Protein AF-A0A3R8HQK5-F1 (afdb_monomer_lite)

Sequence (133 aa):
MINELAKEEFKEVNFDTSEFDIEKKIIKNNLSVFGDVIAQYSVYYTTIQKIYDEYDKIGKNKSMAVLHTINKEYLSNKEKFNGDSLYNEIAKNIKRKLSLSSNLEQFNENDLELYVDIVLVDSFIRCKIFEKP

Radius of gyration: 15.25 Å; chains: 1; bounding box: 33×38×39 Å

Foldseek 3Di:
DVVVVQQDQDDDDDDDLPVQPLVVLLVVQVAPPLSVLLVVQVVCLVVVVVVVVVCVVVSRCVNVVLLVLLLVLQVVCVVPDTHVRSVVSSLVVVLVVLVPDPVCPPDDSVRSSNVSSNSVSNSVSSVSHGDGD

Structure (mmCIF, N/CA/C/O backbone):
data_AF-A0A3R8HQK5-F1
#
_entry.id   AF-A0A3R8HQK5-F1
#
loop_
_atom_site.group_PDB
_atom_site.id
_atom_site.type_symbol
_atom_site.label_atom_id
_atom_site.label_alt_id
_atom_site.label_comp_id
_atom_site.label_asym_id
_atom_site.label_entity_id
_atom_site.label_seq_id
_atom_site.pdbx_PDB_ins_code
_atom_site.Cartn_x
_atom_site.Cartn_y
_atom_site.Cartn_z
_atom_site.occupancy
_atom_site.B_iso_or_equiv
_atom_site.auth_seq_id
_atom_site.auth_comp_id
_atom_site.auth_asym_id
_atom_site.auth_atom_id
_atom_site.pdbx_PDB_model_num
ATOM 1 N N . MET A 1 1 ? -8.046 24.153 14.748 1.00 45.81 1 MET A N 1
ATOM 2 C CA . MET A 1 1 ? -7.994 23.975 13.281 1.00 45.81 1 MET A CA 1
ATOM 3 C C . MET A 1 1 ? -7.831 22.501 12.908 1.00 45.81 1 MET A C 1
ATOM 5 O O . MET A 1 1 ? -8.808 21.933 12.458 1.00 45.81 1 MET A O 1
ATOM 9 N N . ILE A 1 2 ? -6.704 21.829 13.199 1.00 50.72 2 ILE A N 1
ATOM 10 C CA . ILE A 1 2 ? -6.540 20.377 12.916 1.00 50.72 2 ILE A CA 1
ATOM 11 C C . ILE A 1 2 ? -7.549 19.504 13.689 1.00 50.72 2 ILE A C 1
ATOM 13 O O . ILE A 1 2 ? -8.145 18.603 13.112 1.00 50.72 2 ILE A O 1
ATOM 17 N N . ASN A 1 3 ? -7.812 19.814 14.964 1.00 44.66 3 ASN A N 1
ATOM 18 C CA . ASN A 1 3 ? -8.798 19.076 15.770 1.00 44.66 3 ASN A CA 1
ATOM 19 C C . ASN A 1 3 ? -10.254 19.267 15.315 1.00 44.66 3 ASN A C 1
ATOM 21 O O . ASN A 1 3 ? -11.098 18.469 15.700 1.00 44.66 3 ASN A O 1
ATOM 25 N N . GLU A 1 4 ? -10.554 20.315 14.542 1.00 55.47 4 GLU A N 1
ATOM 26 C CA . GLU A 1 4 ? -11.889 20.496 13.953 1.00 55.47 4 GLU A CA 1
ATOM 27 C C . GLU A 1 4 ? -12.001 19.694 12.652 1.00 55.47 4 GLU A C 1
ATOM 29 O O . GLU A 1 4 ? -12.964 18.964 12.471 1.00 55.47 4 GLU A O 1
ATOM 34 N N . LEU A 1 5 ? -10.946 19.689 11.827 1.00 52.75 5 LEU A N 1
ATOM 35 C CA . LEU A 1 5 ? -10.864 18.855 10.621 1.00 52.75 5 LEU A CA 1
ATOM 36 C C . LEU A 1 5 ? -10.921 17.351 10.937 1.00 52.75 5 LEU A C 1
ATOM 38 O O . LEU A 1 5 ? -11.481 16.581 10.172 1.00 52.75 5 LEU A O 1
ATOM 42 N N . ALA A 1 6 ? -10.384 16.914 12.079 1.00 56.09 6 ALA A N 1
ATOM 43 C CA . ALA A 1 6 ? -10.462 15.516 12.510 1.00 56.09 6 ALA A CA 1
ATOM 44 C C . ALA A 1 6 ? -11.881 15.055 12.907 1.00 56.09 6 ALA A C 1
ATOM 46 O O . ALA A 1 6 ? -12.092 13.853 13.053 1.00 56.09 6 ALA A O 1
ATOM 47 N N . LYS A 1 7 ? -12.824 15.988 13.113 1.00 52.03 7 LYS A N 1
ATOM 48 C CA . LYS A 1 7 ? -14.236 15.700 13.423 1.00 52.03 7 LYS A CA 1
ATOM 49 C C . LYS A 1 7 ? -15.123 15.684 12.176 1.00 52.03 7 LYS A C 1
ATOM 51 O O . LYS A 1 7 ? -16.266 15.249 12.266 1.00 52.03 7 LYS A O 1
ATOM 56 N N . GLU A 1 8 ? -14.626 16.192 11.052 1.00 57.31 8 GLU A N 1
ATOM 57 C CA . GLU A 1 8 ? -15.352 16.212 9.787 1.00 57.31 8 GLU A CA 1
ATOM 58 C C . GLU A 1 8 ? -15.071 14.928 8.993 1.00 57.31 8 GLU A C 1
ATOM 60 O O . GLU A 1 8 ? -13.932 14.461 8.908 1.00 57.31 8 GLU A O 1
ATOM 65 N N . GLU A 1 9 ? -16.117 14.342 8.411 1.00 55.31 9 GLU A N 1
ATOM 66 C CA . GLU A 1 9 ? -15.984 13.231 7.468 1.00 55.31 9 GLU A CA 1
ATOM 67 C C . GLU A 1 9 ? -15.560 13.777 6.102 1.00 55.31 9 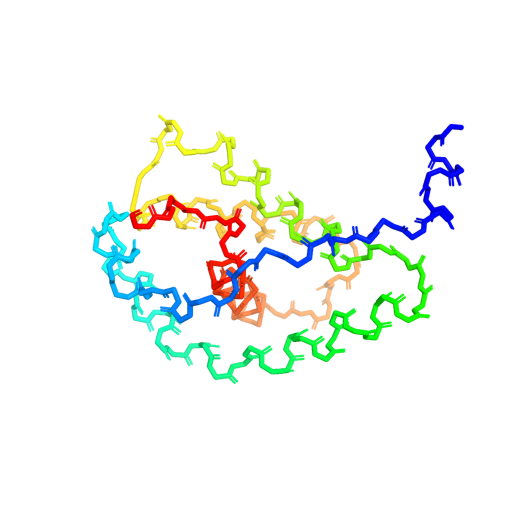GLU A C 1
ATOM 69 O O . GLU A 1 9 ? -16.326 14.471 5.426 1.00 55.31 9 GLU A O 1
ATOM 74 N N . PHE A 1 10 ? -14.353 13.432 5.658 1.00 59.81 10 PHE A N 1
ATOM 75 C CA . PHE A 1 10 ? -13.935 13.731 4.294 1.00 59.81 10 PHE A CA 1
ATOM 76 C C . PHE A 1 10 ? -14.466 12.637 3.369 1.00 59.81 10 PHE A C 1
ATOM 78 O O . PHE A 1 10 ? -13.949 11.525 3.326 1.00 59.81 10 PHE A O 1
ATOM 85 N N . LYS A 1 11 ? -15.525 12.938 2.617 1.00 53.12 11 LYS A N 1
ATOM 86 C CA . LYS A 1 11 ? -16.060 11.997 1.629 1.00 53.12 11 LYS A CA 1
ATOM 87 C C . LYS A 1 11 ? -15.155 11.978 0.399 1.00 53.12 11 LYS A C 1
ATOM 89 O O . LYS A 1 11 ? -15.096 12.965 -0.334 1.00 53.12 11 LYS A O 1
ATOM 94 N N . GLU A 1 12 ? -14.473 10.859 0.151 1.00 52.41 12 GLU A N 1
ATOM 95 C CA . GLU A 1 12 ? -13.885 10.616 -1.169 1.00 52.41 12 GLU A CA 1
ATOM 96 C C . GLU A 1 12 ? -15.022 10.523 -2.197 1.00 52.41 12 GLU A C 1
ATOM 98 O O . GLU A 1 12 ? -15.927 9.696 -2.091 1.00 52.41 12 GLU A O 1
ATOM 103 N N . VAL A 1 13 ? -14.998 11.405 -3.196 1.00 44.41 13 VAL A N 1
ATOM 104 C CA . VAL A 1 13 ? -15.876 11.296 -4.363 1.00 44.41 13 VAL A CA 1
ATOM 105 C C . VAL A 1 13 ? -15.363 10.118 -5.187 1.00 44.41 13 VAL A C 1
ATOM 107 O O . VAL A 1 13 ? -14.196 10.114 -5.576 1.00 44.41 13 VAL A O 1
ATOM 110 N N . ASN A 1 14 ? -16.218 9.111 -5.399 1.00 44.62 14 ASN A N 1
ATOM 111 C CA . ASN A 1 14 ? -15.895 7.890 -6.140 1.00 44.62 14 ASN A CA 1
ATOM 112 C C . ASN A 1 14 ? -15.196 8.224 -7.463 1.00 44.62 14 ASN A C 1
ATOM 114 O O . ASN A 1 14 ? -15.798 8.809 -8.365 1.00 44.62 14 ASN A O 1
ATOM 118 N N . PHE A 1 15 ? -13.928 7.835 -7.569 1.00 38.53 15 PHE A N 1
ATOM 119 C CA . PHE A 1 15 ? -13.229 7.808 -8.841 1.00 38.53 15 PHE A CA 1
ATOM 120 C C . PHE A 1 15 ? -13.508 6.469 -9.505 1.00 38.53 15 PHE A C 1
ATOM 122 O O . PHE A 1 15 ? -13.313 5.422 -8.894 1.00 38.53 15 PHE A O 1
ATOM 129 N N . ASP A 1 16 ? -13.979 6.573 -10.743 1.00 40.56 16 ASP A N 1
ATOM 130 C CA . ASP A 1 16 ? -14.255 5.512 -11.704 1.00 40.56 16 ASP A CA 1
ATOM 131 C C . ASP A 1 16 ? -13.498 4.200 -11.420 1.00 40.56 16 ASP A C 1
ATOM 133 O O . ASP A 1 16 ? -12.276 4.121 -11.551 1.00 40.56 16 ASP A O 1
ATOM 137 N N . THR A 1 17 ? -14.250 3.180 -11.001 1.00 45.66 17 THR A N 1
ATOM 138 C CA . THR A 1 17 ? -13.806 1.794 -10.800 1.00 45.66 17 THR A CA 1
ATOM 139 C C . THR A 1 17 ? -13.948 0.991 -12.091 1.00 45.66 17 THR A C 1
ATOM 141 O O . THR A 1 17 ? -14.307 -0.186 -12.045 1.00 45.66 17 THR A O 1
ATOM 144 N N . SER A 1 18 ? -13.751 1.624 -13.248 1.00 45.56 18 SER A N 1
ATOM 145 C CA . SER A 1 18 ? -13.773 0.958 -14.544 1.00 45.56 18 SER A CA 1
ATOM 146 C C . SER A 1 18 ? -12.636 -0.047 -14.596 1.00 45.56 18 SER A C 1
ATOM 148 O O . SER A 1 18 ? -11.539 0.357 -14.945 1.00 45.56 18 SER A O 1
ATOM 150 N N . GLU A 1 19 ? -12.893 -1.298 -14.168 1.00 46.75 19 GLU A N 1
ATOM 151 C CA . GLU A 1 19 ? -12.095 -2.523 -14.386 1.00 46.75 19 GLU A CA 1
ATOM 152 C C . GLU A 1 19 ? -10.672 -2.199 -14.845 1.00 46.75 19 GLU A C 1
ATOM 154 O O . GLU A 1 19 ? -10.279 -2.405 -15.995 1.00 46.75 19 GLU A O 1
ATOM 159 N N . PHE A 1 20 ? -9.957 -1.516 -13.943 1.00 56.03 20 PHE A N 1
ATOM 160 C CA . PHE A 1 20 ? -8.764 -0.766 -14.294 1.00 56.03 20 PHE A CA 1
ATOM 161 C C . PHE A 1 20 ? -7.729 -1.822 -14.570 1.00 56.03 20 PHE A C 1
ATOM 163 O O . PHE A 1 20 ? -7.377 -2.560 -13.660 1.00 56.03 20 PHE A O 1
ATOM 170 N N . ASP A 1 21 ? -7.320 -1.914 -15.824 1.00 78.06 21 ASP A N 1
ATOM 171 C CA . ASP A 1 21 ? -6.477 -2.956 -16.377 1.00 78.06 21 ASP A CA 1
ATOM 172 C C . ASP A 1 21 ? -5.202 -3.149 -15.531 1.00 78.06 21 ASP A C 1
ATOM 174 O O . ASP A 1 21 ? -4.183 -2.474 -15.715 1.00 78.06 21 ASP A O 1
ATOM 178 N N . ILE A 1 22 ? -5.319 -4.017 -14.517 1.00 85.81 22 ILE 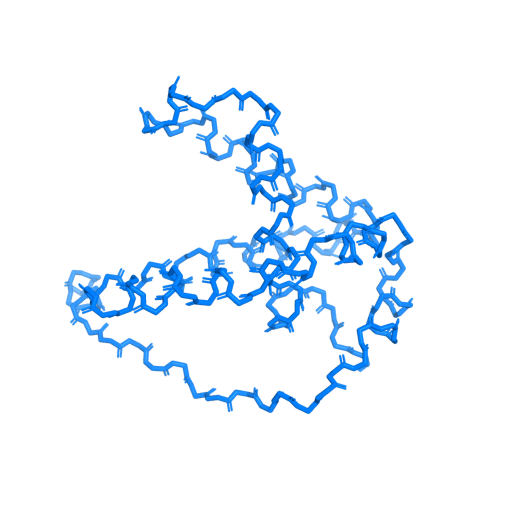A N 1
ATOM 179 C CA . ILE A 1 22 ? -4.302 -4.267 -13.491 1.00 85.81 22 ILE A CA 1
ATOM 180 C C . ILE A 1 22 ? -3.027 -4.715 -14.195 1.00 85.81 22 ILE A C 1
ATOM 182 O O . ILE A 1 22 ? -1.942 -4.252 -13.852 1.00 85.81 22 ILE A O 1
ATOM 186 N N . GLU A 1 23 ? -3.178 -5.531 -15.237 1.00 88.50 23 GLU A N 1
ATOM 187 C CA . GLU A 1 23 ? -2.094 -6.010 -16.084 1.00 88.50 23 GLU A CA 1
ATOM 188 C C . GLU A 1 23 ? -1.396 -4.864 -16.823 1.00 88.50 23 GLU A C 1
ATOM 190 O O . GLU A 1 23 ? -0.181 -4.715 -16.685 1.00 88.50 23 GLU A O 1
ATOM 195 N N . LYS A 1 24 ? -2.115 -3.975 -17.528 1.00 90.44 24 LYS A N 1
ATOM 196 C CA . LYS A 1 24 ? -1.485 -2.778 -18.127 1.00 90.44 24 LYS A CA 1
ATOM 197 C C . LYS A 1 24 ? -0.803 -1.911 -17.082 1.00 90.44 24 LYS A C 1
ATOM 199 O O . LYS A 1 24 ? 0.257 -1.357 -17.364 1.00 90.44 24 LYS A O 1
ATOM 204 N N . LYS A 1 25 ? -1.387 -1.767 -15.891 1.00 92.31 25 LYS A N 1
ATOM 205 C CA . LYS A 1 25 ? -0.795 -0.960 -14.823 1.00 92.31 25 LYS A CA 1
ATOM 206 C C . LYS A 1 25 ? 0.512 -1.584 -14.330 1.00 92.31 25 LYS A C 1
ATOM 208 O O . LYS A 1 25 ? 1.499 -0.867 -14.165 1.00 92.31 25 LYS A O 1
ATOM 213 N N . ILE A 1 26 ? 0.535 -2.903 -14.146 1.00 93.00 26 ILE A N 1
ATOM 214 C CA . ILE A 1 26 ? 1.731 -3.683 -13.808 1.00 93.00 26 ILE A CA 1
ATOM 215 C C . ILE A 1 26 ? 2.809 -3.499 -14.884 1.00 93.00 26 ILE A C 1
ATOM 217 O O . ILE A 1 26 ? 3.945 -3.148 -14.559 1.00 93.00 26 ILE A O 1
ATOM 221 N N . ILE A 1 27 ? 2.442 -3.655 -16.160 1.00 93.81 27 ILE A N 1
ATOM 222 C CA . ILE A 1 27 ? 3.355 -3.522 -17.304 1.00 93.81 27 ILE A CA 1
ATOM 223 C C . ILE A 1 27 ? 3.932 -2.106 -17.381 1.00 93.81 27 ILE A C 1
ATOM 225 O O . ILE A 1 27 ? 5.150 -1.945 -17.451 1.00 93.81 27 ILE A O 1
ATOM 229 N N . LYS A 1 28 ? 3.080 -1.075 -17.315 1.00 94.31 28 LYS A N 1
ATOM 230 C CA . LYS A 1 28 ? 3.493 0.335 -17.382 1.00 94.31 28 LYS A CA 1
ATOM 231 C C . LYS A 1 28 ? 4.485 0.706 -16.290 1.00 94.31 28 LYS A C 1
ATOM 233 O O . LYS A 1 28 ? 5.392 1.492 -16.534 1.00 94.31 28 LYS A O 1
ATOM 238 N N . ASN A 1 29 ? 4.292 0.167 -15.090 1.00 94.62 29 ASN A N 1
ATOM 239 C CA . ASN A 1 29 ? 5.118 0.502 -13.938 1.00 94.62 29 ASN A CA 1
ATOM 240 C C . ASN A 1 29 ? 6.299 -0.462 -13.744 1.00 94.62 29 ASN A C 1
ATOM 242 O O . ASN A 1 29 ? 7.011 -0.299 -12.762 1.00 94.62 29 ASN A O 1
ATOM 246 N N . ASN A 1 30 ? 6.528 -1.434 -14.639 1.00 95.62 30 ASN A N 1
ATOM 247 C CA . ASN A 1 30 ? 7.603 -2.433 -14.540 1.00 95.62 30 ASN A CA 1
ATOM 248 C C . ASN A 1 30 ? 7.576 -3.247 -13.226 1.00 95.62 30 ASN A C 1
ATOM 250 O O . ASN A 1 30 ? 8.595 -3.381 -12.548 1.00 95.62 30 ASN A O 1
ATOM 254 N N . LEU A 1 31 ? 6.404 -3.775 -12.859 1.00 95.31 31 LEU A N 1
ATOM 255 C CA . LEU A 1 31 ? 6.164 -4.471 -11.585 1.00 95.31 31 LEU A CA 1
ATOM 256 C C . LEU A 1 31 ? 6.152 -5.994 -11.745 1.00 95.31 31 LEU A C 1
ATOM 258 O O . LEU A 1 31 ? 5.104 -6.624 -11.650 1.00 95.31 31 LEU A O 1
ATOM 262 N N . SER A 1 32 ? 7.310 -6.591 -12.018 1.00 93.31 32 SER A N 1
ATOM 263 C CA . SER A 1 32 ? 7.389 -8.036 -12.258 1.00 93.31 32 SER A CA 1
ATOM 264 C C . SER A 1 32 ? 7.116 -8.851 -10.994 1.00 93.31 32 SER A C 1
ATOM 266 O O . SER A 1 32 ? 6.200 -9.664 -10.976 1.00 93.31 32 SER A O 1
ATOM 268 N N . VAL A 1 33 ? 7.850 -8.574 -9.916 1.00 94.38 33 VAL A N 1
ATOM 269 C CA . VAL A 1 33 ? 7.730 -9.293 -8.642 1.00 94.38 33 VAL A CA 1
ATOM 270 C C . VAL A 1 33 ? 6.476 -8.850 -7.902 1.00 94.38 33 VAL A C 1
ATOM 272 O O . VAL A 1 33 ? 5.721 -9.674 -7.391 1.00 94.38 33 VAL A O 1
ATOM 275 N N . PHE A 1 34 ? 6.213 -7.543 -7.861 1.00 95.94 34 PHE A N 1
ATOM 276 C CA . PHE A 1 34 ? 5.015 -7.043 -7.197 1.00 95.94 34 PHE A CA 1
ATOM 277 C C . PHE A 1 34 ? 3.733 -7.472 -7.928 1.00 95.94 34 PHE A C 1
ATOM 279 O O . PHE A 1 34 ? 2.695 -7.615 -7.289 1.00 95.94 34 PHE A O 1
ATOM 286 N N . GLY A 1 35 ? 3.799 -7.750 -9.235 1.00 95.12 35 GLY A N 1
ATOM 287 C CA . GLY A 1 35 ? 2.702 -8.362 -9.985 1.00 95.12 35 GLY A CA 1
ATOM 288 C C . GLY A 1 35 ? 2.261 -9.709 -9.402 1.00 95.12 35 GLY A C 1
ATOM 289 O O . GLY A 1 35 ? 1.062 -9.922 -9.210 1.00 95.12 35 GLY A O 1
ATOM 290 N N . ASP A 1 36 ? 3.210 -10.571 -9.027 1.00 95.50 36 ASP A N 1
ATOM 291 C CA . ASP A 1 36 ? 2.917 -11.858 -8.381 1.00 95.50 36 ASP A CA 1
ATOM 292 C C . ASP A 1 36 ? 2.288 -11.663 -6.991 1.00 95.50 36 ASP A C 1
ATOM 294 O O . ASP A 1 36 ? 1.308 -12.324 -6.638 1.00 95.50 36 ASP A O 1
ATOM 298 N N . VAL A 1 37 ? 2.793 -10.692 -6.223 1.00 95.88 37 VAL A N 1
ATOM 299 C CA . VAL A 1 37 ? 2.247 -10.318 -4.905 1.00 95.88 37 VAL A CA 1
ATOM 300 C C . VAL A 1 37 ? 0.806 -9.801 -5.029 1.00 95.88 37 VAL A C 1
ATOM 302 O O . VAL A 1 37 ? -0.065 -10.180 -4.241 1.00 95.88 37 VAL A O 1
ATOM 305 N N . ILE A 1 38 ? 0.519 -8.979 -6.047 1.00 93.19 38 ILE A N 1
ATOM 306 C CA . ILE A 1 38 ? -0.838 -8.508 -6.360 1.00 93.19 38 ILE A CA 1
ATOM 307 C C . ILE A 1 38 ? -1.751 -9.695 -6.665 1.00 93.19 38 ILE A C 1
ATOM 309 O O . ILE A 1 38 ? -2.842 -9.783 -6.096 1.00 93.19 38 ILE A O 1
ATOM 313 N N . ALA A 1 39 ? -1.320 -10.621 -7.524 1.00 92.06 39 ALA A N 1
ATOM 314 C CA . ALA A 1 39 ? -2.109 -11.801 -7.863 1.00 92.06 39 ALA A CA 1
ATOM 315 C C . ALA A 1 39 ? -2.434 -12.635 -6.613 1.00 92.06 39 ALA A C 1
ATOM 317 O O . ALA A 1 39 ? -3.585 -13.024 -6.412 1.00 92.06 39 ALA A O 1
ATOM 318 N N . GLN A 1 40 ? -1.450 -12.832 -5.733 1.00 93.19 40 GLN A N 1
ATOM 319 C CA . GLN A 1 40 ? -1.596 -13.621 -4.514 1.00 93.19 40 GLN A CA 1
ATOM 320 C C . GLN A 1 40 ? -2.557 -12.990 -3.494 1.00 93.19 40 GLN A C 1
ATOM 322 O O . GLN A 1 40 ? -3.361 -13.698 -2.884 1.00 93.19 40 GLN A O 1
ATOM 327 N N . TYR A 1 41 ? -2.484 -11.673 -3.289 1.00 93.50 41 TYR A N 1
ATOM 328 C CA . TYR A 1 41 ? -3.175 -11.012 -2.175 1.00 93.50 41 TYR A CA 1
ATOM 329 C C . TYR A 1 41 ? -4.396 -10.178 -2.571 1.00 93.50 41 TYR A C 1
ATOM 331 O O . TYR A 1 41 ? -5.145 -9.751 -1.691 1.00 93.50 41 TYR A O 1
ATOM 339 N N . SER A 1 42 ? -4.675 -10.014 -3.867 1.00 88.81 42 SER A N 1
ATOM 340 C CA . SER A 1 42 ? -5.891 -9.345 -4.363 1.00 88.81 42 SER A CA 1
ATOM 341 C C . SER A 1 42 ? -7.190 -9.953 -3.814 1.00 88.81 42 SER A C 1
ATOM 343 O O . SER A 1 42 ? -8.167 -9.232 -3.603 1.00 88.81 42 SER A O 1
ATOM 345 N N . VAL A 1 43 ? -7.192 -11.251 -3.482 1.00 88.62 43 VAL A N 1
ATOM 346 C CA . VAL A 1 43 ? -8.323 -11.953 -2.848 1.00 88.62 43 VAL A CA 1
ATOM 347 C C . VAL A 1 43 ? -8.781 -11.297 -1.536 1.00 88.62 43 VAL A C 1
ATOM 349 O O . VAL A 1 43 ? -9.961 -11.356 -1.186 1.00 88.62 43 VAL A O 1
ATOM 352 N N . TYR A 1 44 ? -7.880 -10.611 -0.825 1.00 89.44 44 TYR A N 1
ATOM 353 C CA . TYR A 1 44 ? -8.187 -9.936 0.436 1.00 89.44 44 TYR A CA 1
ATOM 354 C C . TYR A 1 44 ? -8.852 -8.565 0.264 1.00 89.44 44 TYR A C 1
ATOM 356 O O . TYR A 1 44 ? -9.248 -7.969 1.267 1.00 89.44 44 TYR A O 1
ATOM 364 N N . TYR A 1 45 ? -9.051 -8.078 -0.968 1.00 85.94 45 TYR A N 1
ATOM 365 C CA . TYR A 1 45 ? -9.655 -6.768 -1.243 1.00 85.94 45 TYR A CA 1
ATOM 366 C C . TYR A 1 45 ? -10.988 -6.557 -0.508 1.00 85.94 45 TYR A C 1
ATOM 368 O O . TYR A 1 45 ? -11.188 -5.546 0.164 1.00 85.94 45 TYR A O 1
ATOM 376 N N . THR A 1 46 ? -11.884 -7.549 -0.550 1.00 85.00 46 THR A N 1
ATOM 377 C CA . THR A 1 46 ? -13.190 -7.463 0.133 1.00 85.00 46 THR A CA 1
ATOM 378 C C . THR A 1 46 ? -13.038 -7.401 1.656 1.00 85.00 46 THR A C 1
ATOM 380 O O . THR A 1 46 ? -13.811 -6.727 2.336 1.00 85.00 46 THR A O 1
ATOM 383 N N . THR A 1 47 ? -12.045 -8.096 2.212 1.00 88.75 47 THR A N 1
ATOM 384 C CA . THR A 1 47 ? -11.752 -8.071 3.650 1.00 88.75 47 THR A CA 1
ATOM 385 C C . THR A 1 47 ? -11.223 -6.702 4.071 1.00 88.75 47 THR A C 1
ATOM 387 O O . THR A 1 47 ? -11.714 -6.142 5.048 1.00 88.75 47 THR A O 1
ATOM 390 N N . ILE A 1 48 ? -10.288 -6.126 3.308 1.00 87.44 48 ILE A N 1
ATOM 391 C CA . ILE A 1 48 ? -9.757 -4.780 3.566 1.00 87.44 48 ILE A CA 1
ATOM 392 C C . ILE A 1 48 ? -10.851 -3.718 3.434 1.00 87.44 48 ILE A C 1
ATOM 394 O O . ILE A 1 48 ? -10.958 -2.851 4.300 1.00 87.44 48 ILE A O 1
ATOM 398 N N . GLN A 1 49 ? -11.723 -3.827 2.425 1.00 86.38 49 GLN A N 1
ATOM 399 C CA . GLN A 1 49 ? -12.862 -2.921 2.274 1.00 86.38 49 GLN A CA 1
ATOM 400 C C . GLN A 1 49 ? -13.753 -2.917 3.523 1.00 86.38 49 GLN A C 1
ATOM 402 O O . GLN A 1 49 ? -14.085 -1.846 4.017 1.00 86.38 49 GLN A O 1
ATOM 407 N N . LYS A 1 50 ? -14.071 -4.085 4.097 1.00 87.75 50 LYS A N 1
ATOM 408 C CA . LYS A 1 50 ? -14.866 -4.164 5.337 1.00 87.75 50 LYS A CA 1
ATOM 409 C C . LYS A 1 50 ? -14.183 -3.474 6.519 1.00 87.75 50 LYS A C 1
ATOM 411 O O . LYS A 1 50 ? -14.853 -2.785 7.282 1.00 87.75 50 LYS A O 1
ATOM 416 N N . ILE A 1 51 ? -12.864 -3.627 6.662 1.00 87.31 51 ILE A N 1
ATOM 417 C CA . ILE A 1 51 ? -12.089 -2.954 7.718 1.00 87.31 51 ILE A CA 1
ATOM 418 C C . ILE A 1 51 ? -12.155 -1.431 7.539 1.00 87.31 51 ILE A C 1
ATOM 420 O O . ILE A 1 51 ? -12.347 -0.700 8.512 1.00 87.31 51 ILE A O 1
ATOM 424 N N . TYR A 1 52 ? -12.028 -0.942 6.303 1.00 85.62 52 TYR A N 1
ATOM 425 C CA . TYR A 1 52 ? -12.174 0.483 6.005 1.00 85.62 52 TYR A CA 1
ATOM 426 C C . TYR A 1 52 ? -13.594 0.985 6.274 1.00 85.62 52 TYR A C 1
ATOM 428 O O . TYR A 1 52 ? -13.742 2.000 6.949 1.00 85.62 52 TYR A O 1
ATOM 436 N N . ASP A 1 53 ? -14.624 0.234 5.885 1.00 85.06 53 ASP A N 1
ATOM 437 C CA . ASP A 1 53 ? -16.019 0.583 6.170 1.00 85.06 53 ASP A CA 1
ATOM 438 C C . ASP A 1 53 ? -16.283 0.682 7.682 1.00 85.06 53 ASP A C 1
ATOM 440 O O . ASP A 1 53 ? -17.017 1.556 8.142 1.00 85.06 53 ASP A O 1
ATOM 444 N N . GLU A 1 54 ? -15.693 -0.206 8.486 1.00 85.56 54 GLU A N 1
ATOM 445 C CA . GLU A 1 54 ? -15.774 -0.137 9.949 1.00 85.56 54 GLU A CA 1
ATOM 446 C C . GLU A 1 54 ? -15.054 1.093 10.512 1.00 85.56 54 GLU A C 1
ATOM 448 O O . GLU A 1 54 ? -15.569 1.757 11.412 1.00 85.56 54 GLU A O 1
ATOM 453 N N . TYR A 1 55 ? -13.885 1.436 9.975 1.00 79.44 55 TYR A N 1
ATOM 454 C CA . TYR A 1 55 ? -13.151 2.641 10.362 1.00 79.44 55 TYR A CA 1
ATOM 455 C C . TYR A 1 55 ? -13.906 3.927 10.035 1.00 79.44 55 TYR A C 1
ATOM 457 O O . TYR A 1 55 ? -13.878 4.869 10.838 1.00 79.44 55 TYR A O 1
ATOM 465 N N . ASP A 1 56 ? -14.595 3.940 8.899 1.00 73.94 56 ASP A N 1
ATOM 466 C CA . ASP A 1 56 ? -15.357 5.084 8.415 1.00 73.94 56 ASP A CA 1
ATOM 467 C C . ASP A 1 56 ? -16.655 5.254 9.207 1.00 73.94 56 ASP A C 1
ATOM 469 O O . ASP A 1 56 ? -16.967 6.366 9.622 1.00 73.94 56 ASP A O 1
ATOM 473 N N . LYS A 1 57 ? -17.336 4.157 9.576 1.00 78.38 57 LYS A N 1
ATOM 474 C CA . LYS A 1 57 ? -18.506 4.188 10.483 1.00 78.38 57 LYS A CA 1
ATOM 475 C C . LYS A 1 57 ? -18.205 4.785 11.857 1.00 78.38 57 LYS A C 1
ATOM 477 O O . LYS A 1 57 ? -19.101 5.316 12.506 1.00 78.38 57 LYS A O 1
ATOM 482 N N . ILE A 1 58 ? -16.965 4.663 12.329 1.00 69.06 58 ILE A N 1
ATOM 483 C CA . ILE A 1 58 ? -16.536 5.192 13.632 1.00 69.06 58 ILE A CA 1
ATOM 484 C C . ILE A 1 58 ? -16.084 6.669 13.502 1.00 69.06 58 ILE A C 1
ATOM 486 O O . ILE A 1 58 ? -15.712 7.287 14.499 1.00 69.06 58 ILE A O 1
ATOM 490 N N . GLY A 1 59 ? -16.124 7.259 12.298 1.00 62.03 59 GLY A N 1
ATOM 491 C CA . GLY A 1 59 ? -15.844 8.680 12.055 1.00 62.03 59 GLY A CA 1
ATOM 492 C C . GLY A 1 59 ? -14.384 9.078 12.282 1.00 62.03 59 GLY A C 1
ATOM 493 O O . GLY A 1 59 ? -14.094 10.229 12.592 1.00 62.03 59 GLY A O 1
ATOM 494 N N . LYS A 1 60 ? -13.438 8.130 12.204 1.00 62.31 60 LYS A N 1
ATOM 495 C CA . LYS A 1 60 ? -12.028 8.388 12.562 1.00 62.31 60 LYS A CA 1
ATOM 496 C C . LYS A 1 60 ? -11.116 8.708 11.374 1.00 62.31 60 LYS A C 1
ATOM 498 O O . LYS A 1 60 ? -9.909 8.800 11.589 1.00 62.31 60 LYS A O 1
ATOM 503 N N . ASN A 1 61 ? -11.644 8.830 10.148 1.00 72.25 61 ASN A N 1
ATOM 504 C CA . ASN A 1 61 ? -10.868 9.056 8.912 1.00 72.25 61 ASN A CA 1
ATOM 505 C C . ASN A 1 61 ? -9.639 8.120 8.787 1.00 72.25 61 ASN A C 1
ATOM 507 O O . ASN A 1 61 ? -8.609 8.477 8.212 1.00 72.25 61 ASN A O 1
ATOM 511 N N . LYS A 1 62 ? -9.700 6.924 9.393 1.00 78.56 62 LYS A N 1
ATOM 512 C CA . LYS A 1 62 ? -8.533 6.042 9.552 1.00 78.56 62 LYS A CA 1
ATOM 513 C C . LYS A 1 62 ? -8.166 5.352 8.247 1.00 78.56 62 LYS A C 1
ATOM 515 O O . LYS A 1 62 ? -6.979 5.226 7.966 1.00 78.56 62 LYS A O 1
ATOM 520 N N . SER A 1 63 ? -9.160 4.939 7.461 1.00 82.31 63 SER A N 1
ATOM 521 C CA . SER A 1 63 ? -8.965 4.395 6.112 1.00 82.31 63 SER A CA 1
ATOM 522 C C . SER A 1 63 ? -8.183 5.396 5.246 1.00 82.31 63 SER A C 1
ATOM 524 O O . SER A 1 63 ? -7.119 5.081 4.714 1.00 82.31 63 SER A O 1
ATOM 526 N N . MET A 1 64 ? -8.630 6.655 5.234 1.00 83.69 64 MET A N 1
ATOM 527 C CA . MET A 1 64 ? -7.975 7.759 4.541 1.00 83.69 64 MET A CA 1
ATOM 528 C C . MET A 1 64 ? -6.568 8.017 5.067 1.00 83.69 64 MET A C 1
ATOM 530 O O . MET A 1 64 ? -5.654 8.210 4.273 1.00 83.69 64 MET A O 1
ATOM 534 N N . ALA A 1 65 ? -6.362 7.996 6.386 1.00 85.00 65 ALA A N 1
ATOM 535 C CA . ALA A 1 65 ? -5.037 8.180 6.972 1.00 85.00 65 ALA A CA 1
ATOM 536 C C . ALA A 1 65 ? -4.054 7.076 6.543 1.00 85.00 65 ALA A C 1
ATOM 538 O O . ALA A 1 65 ? -2.889 7.371 6.256 1.00 85.00 65 ALA A O 1
ATOM 539 N N . VAL A 1 66 ? -4.517 5.823 6.454 1.00 87.81 66 VAL A N 1
ATOM 540 C CA . VAL A 1 66 ? -3.719 4.688 5.962 1.00 87.81 66 VAL A CA 1
ATOM 541 C C . VAL A 1 66 ? -3.346 4.898 4.494 1.00 87.81 66 VAL A C 1
ATOM 543 O O . VAL A 1 66 ? -2.157 4.949 4.171 1.00 87.81 66 VAL A O 1
ATOM 546 N N . LEU A 1 67 ? -4.334 5.116 3.620 1.00 90.25 67 LEU A N 1
ATOM 547 C CA . LEU A 1 67 ? -4.104 5.317 2.184 1.00 90.25 67 LEU A CA 1
ATOM 548 C C . LEU A 1 67 ? -3.236 6.554 1.907 1.00 90.25 67 LEU A C 1
ATOM 550 O O . LEU A 1 67 ? -2.332 6.508 1.072 1.00 90.25 67 LEU A O 1
ATOM 554 N N . HIS A 1 68 ? -3.449 7.646 2.646 1.00 90.75 68 HIS A N 1
ATOM 555 C CA . HIS A 1 68 ? -2.635 8.858 2.557 1.00 90.75 68 HIS A CA 1
ATOM 556 C C . HIS A 1 68 ? -1.181 8.599 2.959 1.00 90.75 68 HIS A C 1
ATOM 558 O O . HIS A 1 68 ? -0.261 9.060 2.285 1.00 90.75 68 HIS A O 1
ATOM 564 N N . THR A 1 69 ? -0.953 7.845 4.037 1.00 92.00 69 THR A N 1
ATOM 565 C CA . THR A 1 69 ? 0.402 7.515 4.497 1.00 92.00 69 THR A CA 1
ATOM 566 C C . THR A 1 69 ? 1.173 6.741 3.433 1.00 92.00 69 THR A C 1
ATOM 568 O O . THR A 1 69 ? 2.342 7.039 3.189 1.00 92.00 69 THR A O 1
ATOM 571 N N . ILE A 1 70 ? 0.517 5.788 2.773 1.00 94.56 70 ILE A N 1
ATOM 572 C CA . ILE A 1 70 ? 1.114 4.967 1.715 1.00 94.56 70 ILE A CA 1
ATOM 573 C C . ILE A 1 70 ? 1.363 5.795 0.455 1.00 94.56 70 ILE A C 1
ATOM 575 O O . ILE A 1 70 ? 2.465 5.771 -0.093 1.00 94.56 70 ILE A O 1
ATOM 579 N N . ASN A 1 71 ? 0.379 6.591 0.027 1.00 95.69 71 ASN A N 1
ATOM 580 C CA . ASN A 1 71 ? 0.542 7.500 -1.104 1.00 95.69 71 ASN A CA 1
ATOM 581 C C . ASN A 1 71 ? 1.705 8.479 -0.879 1.00 95.69 71 ASN A C 1
ATOM 583 O O . ASN A 1 71 ? 2.500 8.708 -1.787 1.00 95.69 71 ASN A O 1
ATOM 587 N N . LYS A 1 72 ? 1.862 9.008 0.339 1.00 95.94 72 LYS A N 1
ATOM 588 C CA . LYS A 1 72 ? 2.970 9.905 0.684 1.00 95.94 72 LYS A CA 1
ATOM 589 C C . LYS A 1 72 ? 4.332 9.221 0.566 1.00 95.94 72 LYS A C 1
ATOM 591 O O . LYS A 1 72 ? 5.272 9.846 0.075 1.00 95.94 72 LYS A O 1
ATOM 596 N N . GLU A 1 73 ? 4.446 7.961 0.983 1.00 96.69 73 GLU A N 1
ATOM 597 C CA . GLU A 1 73 ? 5.672 7.180 0.780 1.00 96.69 73 GLU A CA 1
ATOM 598 C C . GLU A 1 73 ? 5.958 6.956 -0.703 1.00 96.69 73 GLU A C 1
ATOM 600 O O . GLU A 1 73 ? 7.087 7.166 -1.140 1.00 96.69 73 GLU A O 1
ATOM 605 N N . TYR A 1 74 ? 4.941 6.625 -1.499 1.00 97.38 74 TYR A N 1
ATOM 606 C CA . TYR A 1 74 ? 5.088 6.517 -2.949 1.00 97.38 74 TYR A CA 1
ATOM 607 C C . TYR A 1 74 ? 5.580 7.830 -3.573 1.00 97.38 74 TYR A C 1
ATOM 609 O O . TYR A 1 74 ? 6.608 7.840 -4.245 1.00 97.38 74 TYR A O 1
ATOM 617 N N . LEU A 1 75 ? 4.917 8.958 -3.297 1.00 96.56 75 LEU A N 1
ATOM 618 C CA . LEU A 1 75 ? 5.293 10.265 -3.849 1.00 96.56 75 LEU A CA 1
ATOM 619 C C . LEU A 1 75 ? 6.704 10.706 -3.439 1.00 96.56 75 LEU A C 1
ATOM 621 O O . LEU A 1 75 ? 7.381 11.377 -4.212 1.00 96.56 75 LEU A O 1
ATOM 625 N N . SER A 1 76 ? 7.152 10.320 -2.244 1.00 97.00 76 SER A N 1
ATOM 626 C CA . SER A 1 76 ? 8.479 10.681 -1.729 1.00 97.00 76 SER A CA 1
ATOM 627 C C . SER A 1 76 ? 9.608 9.843 -2.341 1.00 97.00 76 SER A C 1
ATOM 629 O O . SER A 1 76 ? 10.766 10.266 -2.314 1.00 97.00 76 SER A O 1
ATOM 631 N N . ASN A 1 77 ? 9.284 8.665 -2.885 1.00 96.94 77 ASN A N 1
ATOM 632 C CA . ASN A 1 77 ? 10.255 7.698 -3.398 1.00 96.94 77 ASN A CA 1
ATOM 633 C C . ASN A 1 77 ? 10.206 7.520 -4.926 1.00 96.94 77 ASN A C 1
ATOM 635 O O . ASN A 1 77 ? 11.206 7.096 -5.501 1.00 96.94 77 ASN A O 1
ATOM 639 N N . LYS A 1 78 ? 9.105 7.886 -5.600 1.00 95.50 78 LYS A N 1
ATOM 640 C CA . LYS A 1 78 ? 8.899 7.644 -7.043 1.00 95.50 78 LYS A CA 1
ATOM 641 C C . LYS A 1 78 ? 9.915 8.312 -7.978 1.00 95.50 78 LYS A C 1
ATOM 643 O O . LYS A 1 78 ? 10.108 7.846 -9.089 1.00 95.50 78 LYS A O 1
ATOM 648 N N . GLU A 1 79 ? 10.570 9.386 -7.535 1.00 95.62 79 GLU A N 1
ATOM 649 C CA . GLU A 1 79 ? 11.623 10.063 -8.314 1.00 95.62 79 GLU A CA 1
ATOM 650 C C . GLU A 1 79 ? 12.988 9.361 -8.186 1.00 95.62 79 GLU A C 1
ATOM 652 O O . GLU A 1 79 ? 13.908 9.628 -8.954 1.00 95.62 79 GLU A O 1
ATOM 657 N N . LYS A 1 80 ? 13.149 8.491 -7.180 1.00 97.00 80 LYS A N 1
ATOM 658 C CA . LYS A 1 80 ? 14.414 7.811 -6.855 1.00 97.00 80 LYS A CA 1
ATOM 659 C C . LYS A 1 80 ? 14.405 6.333 -7.227 1.00 97.00 80 LYS A C 1
ATOM 661 O O . LYS A 1 80 ? 15.457 5.775 -7.521 1.00 97.00 80 LYS A O 1
ATOM 666 N N . PHE A 1 81 ? 13.234 5.709 -7.179 1.00 97.31 81 PHE A N 1
ATOM 667 C CA . PHE A 1 81 ? 13.041 4.283 -7.405 1.00 97.31 81 PHE A CA 1
ATOM 668 C C . PHE A 1 81 ? 11.929 4.064 -8.429 1.00 97.31 81 PHE A C 1
ATOM 670 O O . PHE A 1 81 ? 11.010 4.872 -8.539 1.00 97.31 81 PHE A O 1
ATOM 677 N N . ASN A 1 82 ? 11.982 2.940 -9.141 1.00 95.25 82 ASN A N 1
ATOM 678 C CA . ASN A 1 82 ? 10.965 2.527 -10.111 1.00 95.25 82 ASN A CA 1
ATOM 679 C C . ASN A 1 82 ? 10.659 1.025 -9.990 1.00 95.25 82 ASN A C 1
ATOM 681 O O . ASN A 1 82 ? 11.405 0.288 -9.337 1.00 95.25 82 ASN A O 1
ATOM 685 N N . GLY A 1 83 ? 9.544 0.585 -10.578 1.00 96.38 83 GLY A N 1
ATOM 686 C CA . GLY A 1 83 ? 9.131 -0.820 -10.575 1.00 96.38 83 GLY A CA 1
ATOM 687 C C . GLY A 1 83 ? 9.196 -1.481 -9.207 1.00 96.38 83 GLY A C 1
ATOM 688 O O . GLY A 1 83 ? 8.818 -0.892 -8.189 1.00 96.38 83 GLY A O 1
ATOM 689 N N . ASP A 1 84 ? 9.714 -2.704 -9.185 1.00 97.25 84 ASP A N 1
ATOM 690 C CA . ASP A 1 84 ? 9.817 -3.505 -7.965 1.00 97.25 84 ASP A CA 1
ATOM 691 C C . ASP A 1 84 ? 10.721 -2.856 -6.899 1.00 97.25 84 ASP A C 1
ATOM 693 O O . ASP A 1 84 ? 10.483 -3.013 -5.702 1.00 97.25 84 ASP A O 1
ATOM 697 N N . SER A 1 85 ? 11.719 -2.051 -7.293 1.00 97.50 85 SER A N 1
ATOM 698 C CA . SER A 1 85 ? 12.564 -1.328 -6.327 1.00 97.50 85 SER A CA 1
ATOM 699 C C . SER A 1 85 ? 11.788 -0.252 -5.561 1.00 97.50 85 SER A C 1
ATOM 701 O O . SER A 1 85 ? 12.021 -0.056 -4.368 1.00 97.50 85 SER A O 1
ATOM 703 N N . LEU A 1 86 ? 10.823 0.401 -6.218 1.00 97.81 86 LEU A N 1
ATOM 704 C CA . LEU A 1 86 ? 9.938 1.373 -5.578 1.00 97.81 86 LEU A CA 1
ATOM 705 C C . LEU A 1 86 ? 8.968 0.683 -4.623 1.00 97.81 86 LEU A C 1
ATOM 707 O O . LEU A 1 86 ? 8.777 1.159 -3.505 1.00 97.81 86 LEU A O 1
ATOM 711 N N . TYR A 1 87 ? 8.398 -0.449 -5.037 1.00 96.81 87 TYR A N 1
ATOM 712 C CA . TYR A 1 87 ? 7.585 -1.292 -4.160 1.00 96.81 87 TYR A CA 1
ATOM 713 C C . TYR A 1 87 ? 8.355 -1.678 -2.886 1.00 96.81 87 TYR A C 1
ATOM 715 O O . TYR A 1 87 ? 7.890 -1.396 -1.779 1.00 96.81 87 TYR A O 1
ATOM 723 N N . ASN A 1 88 ? 9.563 -2.226 -3.041 1.00 96.81 88 ASN A N 1
ATOM 724 C CA . ASN A 1 88 ? 10.400 -2.663 -1.924 1.00 96.81 88 ASN A CA 1
ATOM 725 C C . ASN A 1 88 ? 10.722 -1.516 -0.956 1.00 96.81 88 ASN A C 1
ATOM 727 O O . ASN A 1 88 ? 10.669 -1.695 0.263 1.00 96.81 88 ASN A O 1
ATOM 731 N N . GLU A 1 89 ? 11.027 -0.324 -1.477 1.00 97.94 89 GLU A N 1
ATOM 732 C CA . GLU A 1 89 ? 11.330 0.836 -0.637 1.00 97.94 89 GLU A CA 1
ATOM 733 C C . GLU A 1 89 ? 10.093 1.340 0.122 1.00 97.94 89 GLU A C 1
ATOM 735 O O . GLU A 1 89 ? 10.187 1.672 1.307 1.00 97.94 89 GLU A O 1
ATOM 740 N N . ILE A 1 90 ? 8.914 1.352 -0.511 1.00 97.00 90 ILE A N 1
ATOM 741 C CA . ILE A 1 90 ? 7.660 1.699 0.171 1.00 97.00 90 ILE A CA 1
ATOM 742 C C . ILE A 1 90 ? 7.374 0.679 1.280 1.00 97.00 90 ILE A C 1
ATOM 744 O O . ILE A 1 90 ? 7.159 1.079 2.426 1.00 97.00 90 ILE A O 1
ATOM 748 N N . ALA A 1 91 ? 7.424 -0.623 0.978 1.00 95.88 91 ALA A N 1
ATOM 749 C CA . ALA A 1 91 ? 7.174 -1.691 1.947 1.00 95.88 91 ALA A CA 1
ATOM 750 C C . ALA A 1 91 ? 8.121 -1.594 3.150 1.00 95.88 91 ALA A C 1
ATOM 752 O O . ALA A 1 91 ? 7.685 -1.598 4.303 1.00 95.88 91 ALA A O 1
ATOM 753 N N . LYS A 1 92 ? 9.418 -1.401 2.894 1.00 95.19 92 LYS A N 1
ATOM 754 C CA . LYS A 1 92 ? 10.435 -1.185 3.928 1.00 95.19 92 LYS A CA 1
ATOM 755 C C . LYS A 1 92 ? 10.131 0.037 4.798 1.00 95.19 92 LYS A C 1
ATOM 757 O O . LYS A 1 92 ? 10.231 -0.045 6.023 1.00 95.19 92 LYS A O 1
ATOM 762 N N . ASN A 1 93 ? 9.756 1.167 4.198 1.00 94.81 93 ASN A N 1
ATOM 763 C CA . ASN A 1 93 ? 9.459 2.385 4.950 1.00 94.81 93 ASN A CA 1
ATOM 764 C C . ASN A 1 93 ? 8.194 2.262 5.799 1.00 94.81 93 ASN A C 1
ATOM 766 O O . ASN A 1 93 ? 8.188 2.729 6.940 1.00 94.81 93 ASN A O 1
ATOM 770 N N . ILE A 1 94 ? 7.152 1.604 5.290 1.00 92.81 94 ILE A N 1
ATOM 771 C CA . ILE A 1 94 ? 5.945 1.319 6.070 1.00 92.81 94 ILE A CA 1
ATOM 772 C C . ILE A 1 94 ? 6.272 0.368 7.225 1.00 92.81 94 ILE A C 1
ATOM 774 O O . ILE A 1 94 ? 5.969 0.708 8.368 1.00 92.81 94 ILE A O 1
ATOM 778 N N . LYS A 1 95 ? 6.981 -0.743 6.974 1.00 90.12 95 LYS A N 1
ATOM 779 C CA . LYS A 1 95 ? 7.436 -1.675 8.024 1.00 90.12 95 LYS A CA 1
ATOM 780 C C . LYS A 1 95 ? 8.206 -0.952 9.131 1.00 90.12 95 LYS A C 1
ATOM 782 O O . LYS A 1 95 ? 7.875 -1.092 10.303 1.00 90.12 95 LYS A O 1
ATOM 787 N N . ARG A 1 96 ? 9.161 -0.090 8.766 1.00 88.94 96 ARG A N 1
ATOM 788 C CA . ARG A 1 96 ? 9.938 0.713 9.724 1.00 88.94 96 ARG A CA 1
ATOM 789 C C . ARG A 1 96 ? 9.074 1.674 10.546 1.00 88.94 96 ARG A C 1
ATOM 791 O O . ARG A 1 96 ? 9.361 1.912 11.714 1.00 88.94 96 ARG A O 1
ATOM 798 N N . LYS A 1 97 ? 8.034 2.275 9.961 1.00 87.25 97 LYS A N 1
ATOM 799 C CA . LYS A 1 97 ? 7.104 3.134 10.717 1.00 87.25 97 LYS A CA 1
ATOM 800 C C . LYS A 1 97 ? 6.270 2.326 11.706 1.00 87.25 97 LYS A C 1
ATOM 802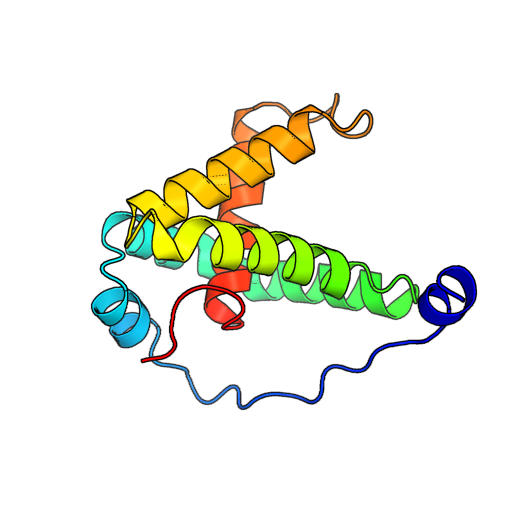 O O . LYS A 1 97 ? 6.035 2.796 12.815 1.00 87.25 97 LYS A O 1
ATOM 807 N N . LEU A 1 98 ? 5.842 1.131 11.306 1.00 83.75 98 LEU A N 1
ATOM 808 C CA . LEU A 1 98 ? 5.080 0.216 12.149 1.00 83.75 98 LEU A CA 1
ATOM 809 C C . LEU A 1 98 ? 5.938 -0.301 13.312 1.00 83.75 98 LEU A C 1
ATOM 811 O O . LEU A 1 98 ? 5.512 -0.204 14.459 1.00 83.75 98 LEU A O 1
ATOM 815 N N . SER A 1 99 ? 7.180 -0.721 13.062 1.00 78.06 99 SER A N 1
ATOM 816 C CA . SER A 1 99 ? 8.089 -1.219 14.107 1.00 78.06 99 SER A CA 1
ATOM 817 C C . SER A 1 99 ? 8.435 -0.181 15.183 1.00 78.06 99 SER A C 1
ATOM 819 O O . SER A 1 99 ? 8.846 -0.540 16.279 1.00 78.06 99 SER A O 1
ATOM 821 N N . LEU A 1 100 ? 8.287 1.113 14.882 1.00 77.44 100 LEU A N 1
ATOM 822 C CA . LEU A 1 100 ? 8.485 2.210 15.836 1.00 77.44 100 LEU A CA 1
ATOM 823 C C . LEU A 1 100 ? 7.220 2.539 16.647 1.00 77.44 100 LEU A C 1
ATOM 825 O O . LEU A 1 100 ? 7.267 3.390 17.535 1.00 77.44 100 LEU A O 1
ATOM 829 N N . SER A 1 101 ? 6.085 1.909 16.336 1.00 75.81 101 SER A N 1
ATOM 830 C CA . SER A 1 101 ? 4.830 2.122 17.050 1.00 75.81 101 SER A CA 1
ATOM 831 C C . SER A 1 101 ? 4.682 1.122 18.200 1.00 75.81 101 SER A C 1
ATOM 833 O O . SER A 1 101 ? 4.720 -0.090 18.006 1.00 75.81 101 SER A O 1
ATOM 835 N N . SER A 1 102 ? 4.454 1.633 19.410 1.00 61.09 102 SER A N 1
ATOM 836 C CA . SER A 1 102 ? 4.325 0.847 20.650 1.00 61.09 102 SER A CA 1
ATOM 837 C C . SER A 1 102 ? 3.126 -0.113 20.679 1.00 61.09 102 SER A C 1
ATOM 839 O O . SER A 1 102 ? 2.988 -0.908 21.597 1.00 61.09 102 SER A O 1
ATOM 841 N N . ASN A 1 103 ? 2.231 -0.036 19.692 1.00 65.56 103 ASN A N 1
ATOM 842 C CA . ASN A 1 103 ? 0.997 -0.823 19.643 1.00 65.56 103 ASN A CA 1
ATOM 843 C C . ASN A 1 103 ? 1.160 -2.165 18.906 1.00 65.56 103 ASN A C 1
ATOM 845 O O . ASN A 1 103 ? 0.176 -2.887 18.742 1.00 65.56 103 ASN A O 1
ATOM 849 N N . LEU A 1 104 ? 2.364 -2.478 18.415 1.00 65.75 104 LEU A N 1
ATOM 850 C CA . LEU A 1 104 ? 2.617 -3.636 17.551 1.00 65.75 104 LEU A CA 1
ATOM 851 C C . LEU A 1 104 ? 3.541 -4.691 18.168 1.00 65.75 104 LEU A C 1
ATOM 853 O O . LEU A 1 104 ? 3.915 -5.628 17.474 1.00 65.75 104 LEU A O 1
ATOM 857 N N . GLU A 1 105 ? 3.832 -4.609 19.471 1.00 61.81 105 GLU A N 1
ATOM 858 C CA . GLU A 1 105 ? 4.639 -5.607 20.202 1.00 61.81 105 GLU A CA 1
ATOM 859 C C . GLU A 1 105 ? 4.077 -7.041 20.111 1.00 61.81 105 GLU A C 1
ATOM 861 O O . GLU A 1 105 ? 4.798 -8.009 20.331 1.00 61.81 105 GLU A O 1
ATOM 866 N N . GLN A 1 106 ? 2.794 -7.183 19.764 1.00 68.06 106 GLN A N 1
ATOM 867 C CA . GLN A 1 106 ? 2.103 -8.465 19.608 1.00 68.06 106 GLN A CA 1
ATOM 868 C C . GLN A 1 106 ? 2.284 -9.134 18.234 1.00 68.06 106 GLN A C 1
ATOM 870 O O . GLN A 1 106 ? 1.910 -10.294 18.085 1.00 68.06 106 GLN A O 1
ATOM 875 N N . PHE A 1 107 ? 2.809 -8.427 17.228 1.00 73.38 107 PHE A N 1
ATOM 876 C CA . PHE A 1 107 ? 2.976 -8.970 15.878 1.00 73.38 107 PHE A CA 1
ATOM 877 C C . PHE A 1 107 ? 4.430 -9.360 15.632 1.00 73.38 107 PHE A C 1
ATOM 879 O O . PHE A 1 107 ? 5.344 -8.578 15.894 1.00 73.38 107 PHE A O 1
ATOM 886 N N . ASN A 1 108 ? 4.645 -10.566 15.106 1.00 80.62 108 ASN A N 1
ATOM 887 C CA . ASN A 1 108 ? 5.972 -10.971 14.657 1.00 80.62 108 ASN A CA 1
ATOM 888 C C . ASN A 1 108 ? 6.312 -10.312 13.302 1.00 80.62 108 ASN A C 1
ATOM 890 O O . ASN A 1 108 ? 5.446 -9.766 12.616 1.00 80.62 108 ASN A O 1
ATOM 894 N N . GLU A 1 109 ? 7.588 -10.353 12.919 1.00 79.62 109 GLU A N 1
ATOM 895 C CA . GLU A 1 109 ? 8.084 -9.711 11.693 1.00 79.62 109 GLU A CA 1
ATOM 896 C C . GLU A 1 109 ? 7.417 -10.251 10.415 1.00 79.62 109 GLU A C 1
ATOM 898 O O . GLU A 1 109 ? 7.084 -9.467 9.527 1.00 79.62 109 GLU A O 1
ATOM 903 N N . ASN A 1 110 ? 7.142 -11.557 10.357 1.00 83.88 110 ASN A N 1
ATOM 904 C CA . ASN A 1 110 ? 6.516 -12.199 9.198 1.00 83.88 110 ASN A CA 1
ATOM 905 C C . ASN A 1 110 ? 5.056 -11.756 9.024 1.00 83.88 110 ASN A C 1
ATOM 907 O O . ASN A 1 110 ? 4.610 -11.501 7.906 1.00 83.88 110 ASN A O 1
ATOM 911 N N . ASP A 1 111 ? 4.315 -11.627 10.127 1.00 85.75 111 ASP A N 1
ATOM 912 C CA . ASP A 1 111 ? 2.933 -11.146 10.107 1.00 85.75 111 ASP A CA 1
ATOM 913 C C . ASP A 1 111 ? 2.884 -9.692 9.620 1.00 85.75 111 ASP A C 1
ATOM 915 O O . ASP A 1 111 ? 2.044 -9.331 8.797 1.00 85.75 111 ASP A O 1
ATOM 919 N N . LEU A 1 112 ? 3.813 -8.852 10.091 1.00 86.81 112 LEU A N 1
ATOM 920 C CA . LEU A 1 112 ? 3.914 -7.459 9.652 1.00 86.81 112 LEU A CA 1
ATOM 921 C C . LEU A 1 112 ? 4.239 -7.351 8.163 1.00 86.81 112 LEU A C 1
ATOM 923 O O . LEU A 1 112 ? 3.677 -6.491 7.488 1.00 86.81 112 LEU A O 1
ATOM 927 N N . GLU A 1 113 ? 5.124 -8.205 7.654 1.00 89.38 113 GLU A N 1
ATOM 928 C CA . GLU A 1 113 ? 5.438 -8.263 6.229 1.00 89.38 113 GLU A CA 1
ATOM 929 C C . GLU A 1 113 ? 4.204 -8.619 5.397 1.00 89.38 113 GLU A C 1
ATOM 931 O O . GLU A 1 113 ? 3.830 -7.851 4.511 1.00 89.38 113 GLU A O 1
ATOM 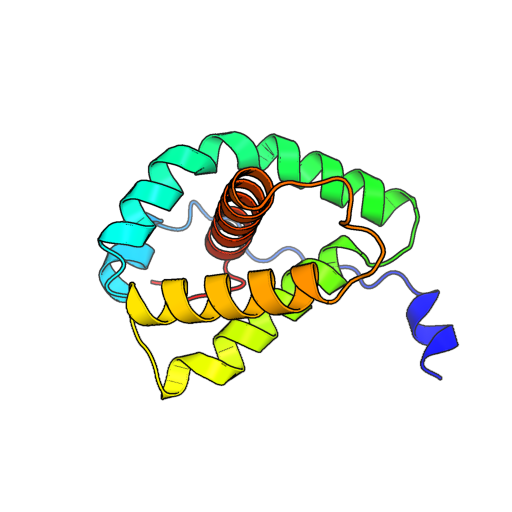936 N N . LEU A 1 114 ? 3.491 -9.683 5.775 1.00 91.00 114 LEU A N 1
ATOM 937 C CA . LEU A 1 114 ? 2.246 -10.082 5.122 1.00 91.00 114 LEU A CA 1
ATOM 938 C C . LEU A 1 114 ? 1.205 -8.951 5.113 1.00 91.00 114 LEU A C 1
ATOM 940 O O . LEU A 1 114 ? 0.598 -8.664 4.080 1.00 91.00 114 LEU A O 1
ATOM 944 N N . TYR A 1 115 ? 0.977 -8.293 6.253 1.00 91.12 115 TYR A N 1
ATOM 945 C CA . TYR A 1 115 ? -0.023 -7.226 6.338 1.00 91.12 115 TYR A CA 1
ATOM 946 C C . TYR A 1 115 ? 0.361 -5.989 5.531 1.00 91.12 115 TYR A C 1
ATOM 948 O O . TYR A 1 115 ? -0.517 -5.348 4.948 1.00 91.12 115 TYR A O 1
ATOM 956 N N . VAL A 1 116 ? 1.650 -5.649 5.475 1.00 93.56 116 VAL A N 1
ATOM 957 C CA . VAL A 1 116 ? 2.127 -4.552 4.629 1.00 93.56 116 VAL A CA 1
ATOM 958 C C . VAL A 1 116 ? 1.873 -4.872 3.161 1.00 93.56 116 VAL A C 1
ATOM 960 O O . VAL A 1 116 ? 1.299 -4.030 2.470 1.00 93.56 116 VAL A O 1
ATOM 963 N N . ASP A 1 117 ? 2.195 -6.081 2.706 1.00 95.50 117 ASP A N 1
ATOM 964 C CA . ASP A 1 117 ? 1.980 -6.484 1.314 1.00 95.50 117 ASP A CA 1
ATOM 965 C C . ASP A 1 117 ? 0.498 -6.418 0.932 1.00 95.50 117 ASP A C 1
ATOM 967 O O . ASP A 1 117 ? 0.143 -5.793 -0.069 1.00 95.50 117 ASP A O 1
ATOM 971 N N . ILE A 1 118 ? -0.391 -6.960 1.771 1.00 94.31 118 ILE A N 1
ATOM 972 C CA . ILE A 1 118 ? -1.845 -6.919 1.544 1.00 94.31 118 ILE A CA 1
ATOM 973 C C . ILE A 1 118 ? -2.345 -5.473 1.396 1.00 94.31 118 ILE A C 1
ATOM 975 O O . ILE A 1 118 ? -3.115 -5.158 0.485 1.00 94.31 118 ILE A O 1
ATOM 979 N N . VAL A 1 119 ? -1.910 -4.571 2.279 1.00 93.81 119 VAL A N 1
ATOM 980 C CA . VAL A 1 119 ? -2.363 -3.172 2.270 1.00 93.81 119 VAL A CA 1
ATOM 981 C C . VAL A 1 119 ? -1.769 -2.388 1.088 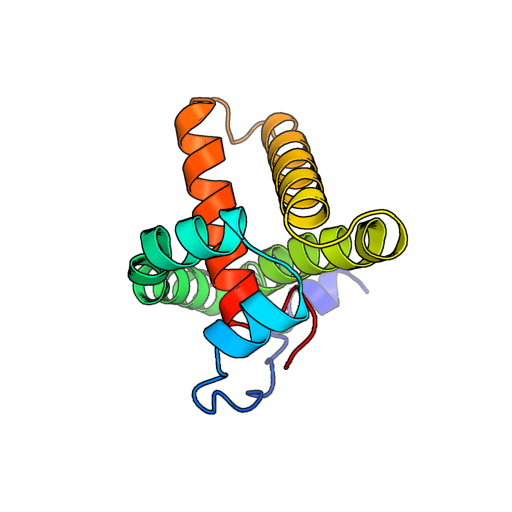1.00 93.81 119 VAL A C 1
ATOM 983 O O . VAL A 1 119 ? -2.430 -1.499 0.536 1.00 93.81 119 VAL A O 1
ATOM 986 N N . LEU A 1 120 ? -0.549 -2.715 0.650 1.00 95.94 120 LEU A N 1
ATOM 987 C CA . LEU A 1 120 ? 0.038 -2.142 -0.563 1.00 95.94 120 LEU A CA 1
ATOM 988 C C . LEU A 1 120 ? -0.689 -2.611 -1.825 1.00 95.94 120 LEU A C 1
ATOM 990 O O . LEU A 1 120 ? -0.923 -1.793 -2.716 1.00 95.94 120 LEU A O 1
ATOM 994 N N . VAL A 1 121 ? -1.103 -3.880 -1.886 1.00 94.69 121 VAL A N 1
ATOM 995 C CA . VAL A 1 121 ? -1.930 -4.406 -2.982 1.00 94.69 121 VAL A CA 1
ATOM 996 C C . VAL A 1 121 ? -3.275 -3.682 -3.048 1.00 94.69 121 VAL A C 1
ATOM 998 O O . VAL A 1 121 ? -3.657 -3.208 -4.118 1.00 94.69 121 VAL A O 1
ATOM 1001 N N . ASP A 1 122 ? -3.968 -3.499 -1.921 1.00 93.12 122 ASP A N 1
ATOM 1002 C CA . ASP A 1 122 ? -5.213 -2.718 -1.894 1.00 93.12 122 ASP A CA 1
ATOM 1003 C C . ASP A 1 122 ? -4.983 -1.264 -2.358 1.00 93.12 122 ASP A C 1
ATOM 1005 O O . ASP A 1 122 ? -5.702 -0.756 -3.223 1.00 93.12 122 ASP A O 1
ATOM 1009 N N . SER A 1 123 ? -3.911 -0.621 -1.885 1.00 93.06 123 SER A N 1
ATOM 1010 C CA . SER A 1 123 ? -3.535 0.736 -2.310 1.00 93.06 123 SER A CA 1
ATOM 1011 C C . SER A 1 123 ? -3.241 0.820 -3.813 1.00 93.06 123 SER A C 1
ATOM 1013 O O . SER A 1 123 ? -3.559 1.826 -4.460 1.00 93.06 123 SER A O 1
ATOM 1015 N N . PHE A 1 124 ? -2.641 -0.227 -4.387 1.00 93.44 124 PHE A N 1
ATOM 1016 C CA . PHE A 1 124 ? -2.398 -0.343 -5.821 1.00 93.44 124 PHE A CA 1
ATOM 1017 C C . PHE A 1 124 ? -3.712 -0.442 -6.601 1.00 93.44 124 PHE A C 1
ATOM 1019 O O . PHE A 1 124 ? -3.908 0.334 -7.541 1.00 93.44 124 PHE A O 1
ATOM 1026 N N . ILE A 1 125 ? -4.619 -1.335 -6.193 1.00 90.19 125 ILE A N 1
ATOM 1027 C CA . ILE A 1 125 ? -5.929 -1.543 -6.832 1.00 90.19 125 ILE A CA 1
ATOM 1028 C C . ILE A 1 125 ? -6.758 -0.251 -6.786 1.00 90.19 125 ILE A C 1
ATOM 1030 O O . ILE A 1 125 ? -7.321 0.170 -7.793 1.00 90.19 125 ILE A O 1
ATOM 1034 N N . ARG A 1 126 ? -6.734 0.471 -5.659 1.00 89.12 126 ARG A N 1
ATOM 1035 C CA . ARG A 1 126 ? -7.410 1.773 -5.485 1.00 89.12 126 ARG A CA 1
ATOM 1036 C C . ARG A 1 126 ? -6.737 2.947 -6.203 1.00 89.12 126 ARG A C 1
ATOM 1038 O O . ARG A 1 126 ? -7.108 4.099 -5.975 1.00 89.12 126 ARG A O 1
ATOM 1045 N N . CYS A 1 127 ? -5.724 2.690 -7.032 1.00 89.56 127 CYS A N 1
ATOM 1046 C CA . CYS A 1 127 ? -4.948 3.711 -7.740 1.00 89.56 127 CYS A CA 1
ATOM 1047 C C . CYS A 1 127 ? -4.341 4.792 -6.827 1.00 89.56 127 CYS A C 1
ATOM 1049 O O . CYS A 1 127 ? -4.145 5.928 -7.256 1.00 89.56 127 CYS A O 1
ATOM 1051 N N . LYS A 1 128 ? -4.033 4.454 -5.570 1.00 91.44 128 LYS A N 1
ATOM 1052 C CA . LYS A 1 128 ? -3.380 5.375 -4.628 1.00 91.44 128 LYS A CA 1
ATOM 1053 C C . LYS A 1 128 ? -1.860 5.367 -4.776 1.00 91.44 128 LYS A C 1
ATOM 1055 O O . LYS A 1 128 ? -1.205 6.305 -4.337 1.00 91.44 128 LYS A O 1
ATOM 1060 N N . ILE A 1 129 ? -1.300 4.342 -5.410 1.00 92.94 129 ILE A N 1
ATOM 1061 C CA . ILE A 1 129 ? 0.123 4.230 -5.742 1.00 92.94 129 ILE A CA 1
ATOM 1062 C C . ILE A 1 129 ? 0.298 3.713 -7.165 1.00 92.94 129 ILE A C 1
ATOM 1064 O O . ILE A 1 129 ? -0.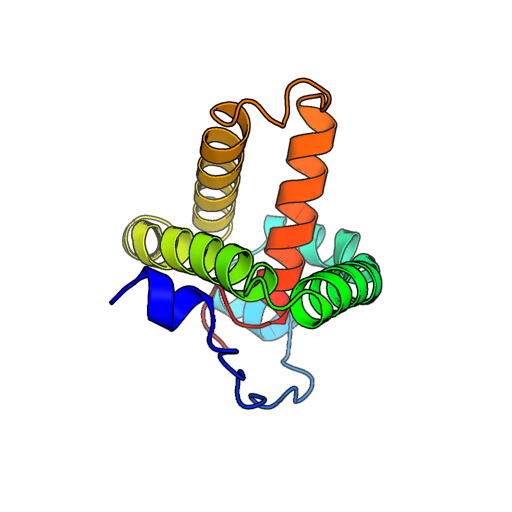593 3.024 -7.676 1.00 92.94 129 ILE A O 1
ATOM 1068 N N . PHE A 1 130 ? 1.461 4.011 -7.752 1.00 94.44 130 PHE A N 1
ATOM 1069 C CA . PHE A 1 130 ? 1.826 3.708 -9.139 1.00 94.44 130 PHE A CA 1
ATOM 1070 C C . PHE A 1 130 ? 0.941 4.404 -10.180 1.00 94.44 130 PHE A C 1
ATOM 1072 O O . PHE A 1 130 ? -0.234 4.698 -9.949 1.00 94.44 130 PHE A O 1
ATOM 1079 N N . GLU A 1 131 ? 1.518 4.701 -11.339 1.00 89.88 131 GLU A N 1
ATOM 1080 C CA . GLU A 1 131 ? 0.817 5.447 -12.379 1.00 89.88 131 GLU A CA 1
ATOM 1081 C C . GLU A 1 131 ? -0.309 4.602 -12.970 1.00 89.88 131 GLU A C 1
ATOM 1083 O O . GLU A 1 131 ? -0.151 3.397 -13.163 1.00 89.88 131 GLU A O 1
ATOM 1088 N N . LYS A 1 132 ? -1.456 5.223 -13.258 1.00 87.31 132 LYS A N 1
ATOM 1089 C CA . LYS A 1 132 ? -2.521 4.578 -14.041 1.00 87.31 132 LYS A CA 1
ATOM 1090 C C . LYS A 1 132 ? -1.982 4.221 -15.435 1.00 87.31 132 LYS A C 1
ATOM 1092 O O . LYS A 1 132 ? -1.092 4.948 -15.878 1.00 87.31 132 LYS A O 1
ATOM 1097 N N . PRO A 1 133 ? -2.488 3.163 -16.100 1.00 80.00 133 PRO A N 1
ATOM 1098 C CA . PRO A 1 133 ? -2.170 2.835 -17.495 1.00 80.00 133 PRO A CA 1
ATOM 1099 C C . PRO A 1 133 ? -2.095 4.053 -18.424 1.00 80.00 133 PRO A C 1
ATOM 1101 O O . PRO A 1 133 ? -2.863 5.015 -18.214 1.00 80.00 133 PRO A O 1
#

pLDDT: mean 82.6, std 16.22, range [38.53, 97.94]

Secondary structure (DSSP, 8-state):
-HHHHTTS---------S---HHHHHHHTT-HHHHHHHHHHGGGHHHHHHHHHHHHHTT--HHHHHHHHHHHHHHHHTTT--HHHHHHHHHHHHHHHHHTSTT-TTS-HHHHHHHHHHHHHHHHHTTSSS---

Organism: Prevotella intermedia (NCBI:txid28131)

InterPro domains:
  IPR046919 ABC-three component systems, C-terminal domain 10 [PF20275] (2-131)